Protein AF-U5DE57-F1 (afdb_monomer)

Radius of gyration: 27.68 Å; Cα contacts (8 Å, |Δi|>4): 11; chains: 1; bounding box: 49×67×76 Å

Mean predicted aligned error: 1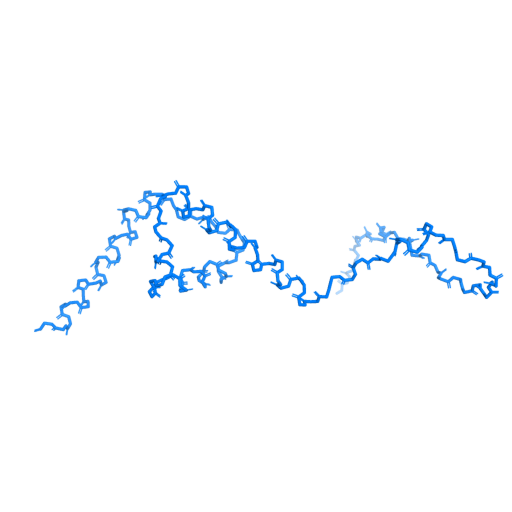6.97 Å

Secondary structure (DSSP, 8-state):
----------S-----------------HHHHT-------HHHHHHHHHHHHHHHHHHHHHHHT--GGGGGSTTHHHHHHHHHHH-TTPPPPPHHHHHTHHHHHHHHHHHHHHHHT-

Solvent-accessible surface area (backbone atoms only — not comparable to full-atom values): 7727 Å² total; per-residue (Å²): 134,86,86,88,86,80,91,75,92,75,80,75,98,72,77,82,79,85,76,87,74,95,67,96,68,84,83,54,72,74,66,64,69,66,59,72,79,76,75,46,72,70,53,50,55,53,52,53,56,50,51,58,52,49,55,55,51,49,51,32,62,76,68,69,50,63,76,69,61,64,73,40,88,60,42,62,56,52,56,50,50,57,63,70,69,46,89,85,68,78,76,83,48,72,64,48,55,71,38,65,54,41,53,50,54,52,51,52,53,49,50,59,50,60,78,74,106

Sequence (117 aa):
MYQGESDVEEIVSGLPRSVSIAGHGRKDPFLSKLKSQQMTLKGMVKGTRNMLGRYVGKWFYNKGIPFYAANSPYFSPMVSAIQRVGLGVKPPTAYELSGPILDEEVEEVTKWIEEYK

Foldseek 3Di:
DDDDDDDPPDDDPPDDDDDDDPDPDDDDPVVVVPPPPPCPPVNVVVVVVVVVCVVVVVVCVVVVNPPCCCVDPVNVVVVVVVVVVDPDDDDDDPCCVVPPVVVVVVVVVVVVVVVVD

Organism: Amborella trichopoda (NCBI:txid13333)

pLDDT: mean 74.36, std 21.6, range [32.88, 96.44]

Structure (mmCIF, N/CA/C/O backbone):
data_AF-U5DE57-F1
#
_entry.id   AF-U5DE57-F1
#
loop_
_atom_site.group_PDB
_atom_site.id
_atom_site.type_symbol
_atom_site.label_atom_id
_atom_site.label_alt_id
_atom_site.label_comp_id
_atom_site.label_asym_id
_atom_site.label_entity_id
_atom_site.label_seq_id
_atom_site.pdbx_PDB_ins_code
_atom_site.Cartn_x
_atom_site.Cartn_y
_atom_site.Cartn_z
_atom_site.occupancy
_atom_site.B_iso_or_equiv
_atom_site.auth_seq_id
_atom_site.auth_comp_id
_atom_site.auth_asym_id
_atom_site.auth_atom_id
_atom_site.pdbx_PDB_model_num
ATOM 1 N N . MET A 1 1 ? 14.664 52.130 -5.777 1.00 34.94 1 MET A N 1
ATOM 2 C CA . MET A 1 1 ? 15.869 52.897 -6.149 1.00 34.94 1 MET A CA 1
ATOM 3 C C . MET A 1 1 ? 17.023 51.907 -6.206 1.00 34.94 1 MET A C 1
ATOM 5 O O . MET A 1 1 ? 17.373 51.405 -5.151 1.00 34.94 1 MET A O 1
ATOM 9 N N . TYR A 1 2 ? 17.509 51.644 -7.428 1.00 32.88 2 TYR A N 1
ATOM 10 C CA . TYR A 1 2 ? 18.768 50.975 -7.831 1.00 32.88 2 TYR A CA 1
ATOM 11 C C . TYR A 1 2 ? 18.916 49.478 -7.465 1.00 32.88 2 TYR A C 1
ATOM 13 O O . TYR A 1 2 ? 18.830 49.136 -6.296 1.00 32.88 2 TYR A O 1
ATOM 21 N N . GLN A 1 3 ? 18.947 48.496 -8.381 1.00 33.75 3 GLN A N 1
ATOM 22 C CA . GLN A 1 3 ? 19.632 48.254 -9.677 1.00 33.75 3 GLN A CA 1
ATOM 23 C C . GLN A 1 3 ? 20.993 47.553 -9.518 1.00 33.75 3 GLN A C 1
ATOM 25 O O . GLN A 1 3 ? 21.882 48.094 -8.872 1.00 33.75 3 GLN A O 1
ATOM 30 N N . GLY A 1 4 ? 21.124 46.426 -10.236 1.00 35.12 4 GLY A N 1
ATOM 31 C CA . GLY A 1 4 ? 22.374 45.818 -10.711 1.00 35.12 4 GLY A CA 1
ATOM 32 C C . GLY A 1 4 ? 22.941 44.722 -9.807 1.00 35.12 4 GLY A C 1
ATOM 33 O O . GLY A 1 4 ? 22.903 44.858 -8.595 1.00 35.12 4 GLY A O 1
ATOM 34 N N . GLU A 1 5 ? 23.461 43.591 -10.269 1.00 42.66 5 GLU A N 1
ATOM 35 C CA . GLU A 1 5 ? 23.758 43.018 -11.587 1.00 42.66 5 GLU A CA 1
ATOM 36 C C . GLU A 1 5 ? 23.978 41.514 -11.311 1.00 42.66 5 GLU A C 1
ATOM 38 O O . GLU A 1 5 ? 24.631 41.164 -10.328 1.00 42.66 5 GLU A O 1
ATOM 43 N N . SER A 1 6 ? 23.449 40.606 -12.132 1.00 44.12 6 SER A N 1
ATOM 44 C CA . SER A 1 6 ? 24.068 39.282 -12.265 1.00 44.12 6 SER A CA 1
ATOM 45 C C . SER A 1 6 ? 2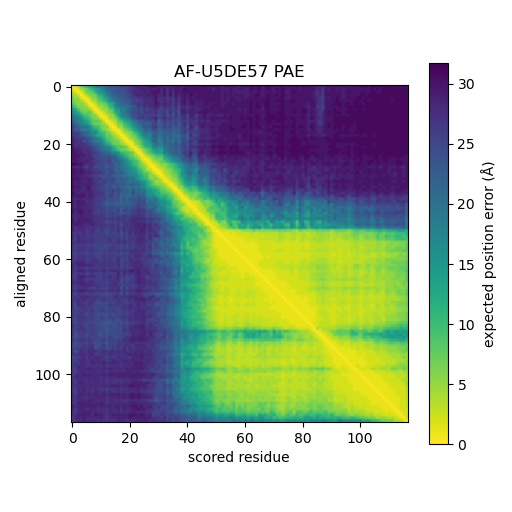3.861 38.783 -13.685 1.00 44.12 6 SER A C 1
ATOM 47 O O . SER A 1 6 ? 22.773 38.333 -14.056 1.00 44.12 6 SER A O 1
ATOM 49 N N . ASP A 1 7 ? 24.926 38.913 -14.464 1.00 49.78 7 ASP A N 1
ATOM 50 C CA . ASP A 1 7 ? 25.117 38.300 -15.763 1.00 49.78 7 ASP A CA 1
ATOM 51 C C . ASP A 1 7 ? 24.822 36.798 -15.719 1.00 49.78 7 ASP A C 1
ATOM 53 O O . ASP A 1 7 ? 25.534 36.015 -15.094 1.00 49.78 7 ASP A O 1
ATOM 57 N N . VAL A 1 8 ? 23.771 36.404 -16.430 1.00 40.81 8 VAL A N 1
ATOM 58 C CA . VAL A 1 8 ? 23.593 35.057 -16.991 1.00 40.81 8 VAL A CA 1
ATOM 59 C C . VAL A 1 8 ? 23.052 35.195 -18.419 1.00 40.81 8 VAL A C 1
ATOM 61 O O . VAL A 1 8 ? 22.148 34.490 -18.855 1.00 40.81 8 VAL A O 1
ATOM 64 N N . GLU A 1 9 ? 23.642 36.130 -19.167 1.00 46.81 9 GLU A N 1
ATOM 65 C CA . GLU A 1 9 ? 23.670 36.146 -20.634 1.00 46.81 9 GLU A CA 1
ATOM 66 C C . GLU A 1 9 ? 24.731 35.138 -21.112 1.00 46.81 9 GLU A C 1
ATOM 68 O O . GLU A 1 9 ? 25.731 35.487 -21.726 1.00 46.81 9 GLU A O 1
ATOM 73 N N . GLU A 1 10 ? 24.547 33.856 -20.796 1.00 48.97 10 GLU A N 1
ATOM 74 C CA . GLU A 1 10 ? 25.322 32.789 -21.435 1.00 48.97 10 GLU A CA 1
ATOM 75 C C . GLU A 1 10 ? 24.523 31.488 -21.450 1.00 48.97 10 GLU A C 1
ATOM 77 O O . GLU A 1 10 ? 24.885 30.481 -20.849 1.00 48.97 10 GLU A O 1
ATOM 82 N N . ILE A 1 11 ? 23.388 31.492 -22.150 1.00 43.41 11 ILE A N 1
ATOM 83 C CA . ILE A 1 11 ? 22.783 30.235 -22.591 1.00 43.41 11 ILE A CA 1
ATOM 84 C C . ILE A 1 11 ? 22.451 30.336 -24.075 1.00 43.41 11 ILE A C 1
ATOM 86 O O . ILE A 1 11 ? 21.310 30.469 -24.501 1.00 43.41 11 ILE A O 1
ATOM 90 N N . VAL A 1 12 ? 23.528 30.234 -24.851 1.00 40.06 12 VAL A N 1
ATOM 91 C CA . VAL A 1 12 ? 23.566 29.463 -26.094 1.00 40.06 12 VAL A CA 1
ATOM 92 C C . VAL A 1 12 ? 22.608 29.964 -27.179 1.00 40.06 12 VAL A C 1
ATOM 94 O O . VAL A 1 12 ? 21.532 29.435 -27.452 1.00 40.06 12 VAL A O 1
ATOM 97 N N . SER A 1 13 ? 23.147 30.957 -27.875 1.00 43.41 13 SER A N 1
ATOM 98 C CA . SER A 1 13 ? 23.131 31.270 -29.312 1.00 43.41 13 SER A CA 1
ATOM 99 C C . SER A 1 13 ? 23.087 30.089 -30.317 1.00 43.41 13 SER A C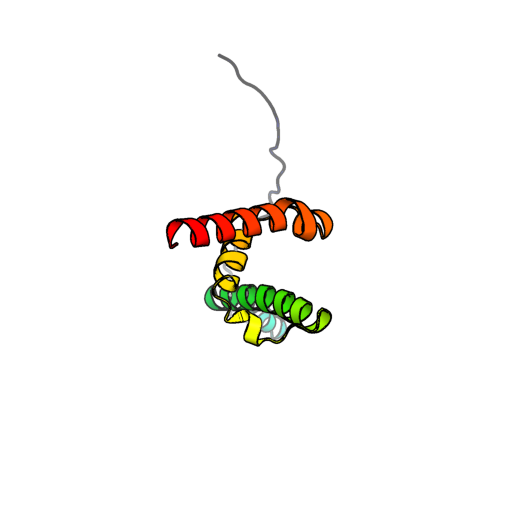 1
ATOM 101 O O . SER A 1 13 ? 23.658 30.167 -31.403 1.00 43.41 13 SER A O 1
ATOM 103 N N . GLY A 1 14 ? 22.390 28.993 -30.021 1.00 48.00 14 GLY A N 1
ATOM 104 C CA . GLY A 1 14 ? 22.466 27.740 -30.775 1.00 48.00 14 GLY A CA 1
ATOM 105 C C . GLY A 1 14 ? 21.237 27.359 -31.601 1.00 48.00 14 GLY A C 1
ATOM 106 O O . GLY A 1 14 ? 21.113 26.184 -31.938 1.00 48.00 14 GLY A O 1
ATOM 107 N N . LEU A 1 15 ? 20.310 28.272 -31.920 1.00 43.50 15 LEU A N 1
ATOM 108 C CA . LEU A 1 15 ? 19.174 27.927 -32.788 1.00 43.50 15 LEU A CA 1
ATOM 109 C C . LEU A 1 15 ? 19.527 28.182 -34.267 1.00 43.50 15 LEU A C 1
ATOM 111 O O . LEU A 1 15 ? 19.666 29.344 -34.663 1.00 43.50 15 LEU A O 1
ATOM 115 N N . PRO A 1 16 ? 19.654 27.151 -35.125 1.00 41.94 16 PRO A N 1
ATOM 116 C CA . PRO A 1 16 ? 19.865 27.383 -36.544 1.00 41.94 16 PRO A CA 1
ATOM 117 C C . PRO A 1 16 ? 18.589 27.962 -37.165 1.00 41.94 16 PRO A C 1
ATOM 119 O O . PRO A 1 16 ? 17.514 27.361 -37.146 1.00 41.94 16 PRO A O 1
ATOM 122 N N . ARG A 1 17 ? 18.736 29.159 -37.735 1.00 47.62 17 ARG A N 1
ATOM 123 C CA . ARG A 1 17 ? 17.744 29.843 -38.567 1.00 47.62 17 ARG A CA 1
ATOM 124 C C . ARG A 1 17 ? 17.424 28.937 -39.764 1.00 47.62 17 ARG A C 1
ATOM 126 O O . ARG A 1 17 ? 18.306 28.646 -40.569 1.00 47.62 17 ARG A O 1
ATOM 133 N N . SER A 1 18 ? 16.187 28.452 -39.866 1.00 47.09 18 SER A N 1
ATOM 134 C CA . SER A 1 18 ? 15.767 27.542 -40.936 1.00 47.09 18 SER A CA 1
ATOM 135 C C . SER A 1 18 ? 15.831 28.243 -42.297 1.00 47.09 18 SER A C 1
ATOM 137 O O . SER A 1 18 ? 14.975 29.067 -42.621 1.00 47.09 18 SER A O 1
ATOM 139 N N . VAL A 1 19 ? 16.842 27.915 -43.100 1.00 41.06 19 VAL A N 1
ATOM 140 C CA . VAL A 1 19 ? 16.923 28.314 -44.508 1.00 41.06 19 VAL A CA 1
ATOM 141 C C . VAL A 1 19 ? 16.035 27.370 -45.316 1.00 41.06 19 VAL A C 1
ATOM 143 O O . VAL A 1 19 ? 16.273 26.165 -45.363 1.00 41.06 19 VAL A O 1
ATOM 146 N N . SER A 1 20 ? 15.001 27.913 -45.958 1.00 54.53 20 SER A N 1
ATOM 147 C CA . SER A 1 20 ? 14.195 27.171 -46.930 1.00 54.53 20 SER A CA 1
ATOM 148 C C . SER A 1 20 ? 14.907 27.191 -48.280 1.00 54.53 20 SER A C 1
ATOM 150 O O . SER A 1 20 ? 14.855 28.194 -48.986 1.00 54.53 20 SER A O 1
ATOM 152 N N . ILE A 1 21 ? 15.579 26.096 -48.645 1.00 43.00 21 ILE A N 1
ATOM 153 C CA . ILE A 1 21 ? 16.062 25.890 -50.016 1.00 43.00 21 ILE A CA 1
ATOM 154 C C . ILE A 1 21 ? 15.051 25.007 -50.743 1.00 43.00 21 ILE A C 1
ATOM 156 O O . ILE A 1 21 ? 14.909 23.820 -50.449 1.00 43.00 21 ILE A O 1
ATOM 160 N N . ALA A 1 22 ? 14.347 25.601 -51.708 1.00 46.28 22 ALA A N 1
ATOM 161 C CA . ALA A 1 22 ? 13.603 24.876 -52.727 1.00 46.28 22 ALA A CA 1
ATOM 162 C C . ALA A 1 22 ? 14.608 24.129 -53.621 1.00 46.28 22 ALA A C 1
ATOM 164 O O . ALA A 1 22 ? 15.105 24.661 -54.608 1.00 46.28 22 ALA A O 1
ATOM 165 N N . GLY A 1 23 ? 14.960 22.907 -53.222 1.00 41.25 23 GLY A N 1
ATOM 166 C CA . GLY A 1 23 ? 15.842 22.010 -53.959 1.00 41.25 23 GLY A CA 1
ATOM 167 C C . GLY A 1 23 ? 15.089 20.750 -54.361 1.00 41.25 23 GLY A C 1
ATOM 168 O O . GLY A 1 23 ? 14.712 19.937 -53.520 1.00 41.25 23 GLY A O 1
ATOM 169 N N . HIS A 1 24 ? 14.857 20.590 -55.659 1.00 54.53 24 HIS A N 1
ATOM 170 C CA . HIS A 1 24 ? 14.359 19.355 -56.252 1.00 54.53 24 HIS A CA 1
ATOM 171 C C . HIS A 1 24 ? 15.496 18.316 -56.206 1.00 54.53 24 HIS A C 1
ATOM 173 O O . HIS A 1 24 ? 16.422 18.366 -57.010 1.00 54.53 24 HIS A O 1
ATOM 179 N N . GLY A 1 25 ? 15.477 17.412 -55.223 1.00 49.53 25 GLY A N 1
ATOM 180 C CA . GLY A 1 25 ? 16.546 16.433 -55.014 1.00 49.53 25 GLY A CA 1
ATOM 181 C C . GLY A 1 25 ? 16.051 15.196 -54.273 1.00 49.53 25 GLY A C 1
ATOM 182 O O . GLY A 1 25 ? 15.268 15.298 -53.331 1.00 49.53 25 GLY A O 1
ATOM 183 N N . ARG A 1 26 ? 16.470 14.017 -54.751 1.00 60.75 26 ARG A N 1
ATOM 184 C CA . ARG A 1 26 ? 16.119 12.681 -54.237 1.00 60.75 26 ARG A CA 1
ATOM 185 C C . ARG A 1 26 ? 16.074 12.640 -52.707 1.00 60.75 26 ARG A C 1
ATOM 187 O O . ARG A 1 26 ? 17.044 12.997 -52.048 1.00 60.75 26 ARG A O 1
ATOM 194 N N . LYS A 1 27 ? 14.970 12.125 -52.156 1.00 55.38 27 LYS A N 1
ATOM 195 C CA . LYS A 1 27 ? 14.867 11.822 -50.724 1.00 55.38 27 LYS A CA 1
ATOM 196 C C . LYS A 1 27 ? 15.895 10.750 -50.375 1.00 55.38 27 LYS A C 1
ATOM 198 O O . LYS A 1 27 ? 15.791 9.618 -50.839 1.00 55.38 27 LYS A O 1
ATOM 203 N N . ASP A 1 28 ? 16.875 11.132 -49.572 1.00 54.41 28 ASP A N 1
ATOM 204 C CA . ASP A 1 28 ? 17.851 10.220 -49.001 1.00 54.41 28 ASP A CA 1
ATOM 205 C C . ASP A 1 28 ? 17.139 9.218 -48.046 1.00 54.41 28 ASP A C 1
ATOM 207 O O . ASP A 1 28 ? 16.367 9.640 -47.172 1.00 54.41 28 ASP A O 1
ATOM 211 N N . PRO A 1 29 ? 17.333 7.891 -48.205 1.00 55.19 29 PRO A N 1
ATOM 212 C CA . PRO A 1 29 ? 16.695 6.879 -47.357 1.00 55.19 29 PRO A CA 1
ATOM 213 C C . PRO A 1 29 ? 17.076 6.980 -45.873 1.00 55.19 29 PRO A C 1
ATOM 215 O O . PRO A 1 29 ? 16.254 6.641 -45.016 1.00 55.19 29 PRO A O 1
ATOM 218 N N . PHE A 1 30 ? 18.274 7.475 -45.550 1.00 49.94 30 PHE A N 1
ATOM 219 C CA . PHE A 1 30 ? 18.732 7.703 -44.179 1.00 49.94 30 PHE A CA 1
ATOM 220 C C . PHE A 1 30 ? 17.974 8.859 -43.511 1.00 49.94 30 PHE A C 1
ATOM 222 O O . PHE A 1 30 ? 17.604 8.741 -42.342 1.00 49.94 30 PHE A O 1
ATOM 229 N N . LEU A 1 31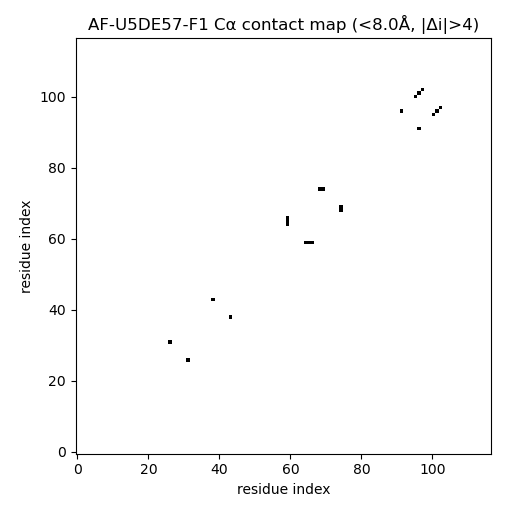 ? 17.621 9.916 -44.253 1.00 49.66 31 LEU A N 1
ATOM 230 C CA . LEU A 1 31 ? 16.799 11.021 -43.728 1.00 49.66 31 LEU A CA 1
ATOM 231 C C . LEU A 1 31 ? 15.330 10.626 -43.488 1.00 49.66 31 LEU A C 1
ATOM 233 O O . LEU A 1 31 ? 14.668 11.187 -42.617 1.00 49.66 31 LEU A O 1
ATOM 237 N N . SER A 1 32 ? 14.813 9.622 -44.203 1.00 53.16 32 SER A N 1
ATOM 238 C CA . SER A 1 32 ? 13.439 9.122 -44.004 1.00 53.16 32 SER A CA 1
ATOM 239 C C . SER A 1 32 ? 13.243 8.351 -42.690 1.00 53.16 32 SER A C 1
ATOM 241 O O . SER A 1 32 ? 12.120 8.244 -42.186 1.00 53.16 32 SER A O 1
ATOM 243 N N . LYS A 1 33 ? 14.342 7.834 -42.124 1.00 52.22 33 LYS A N 1
ATOM 244 C CA . LYS A 1 33 ? 14.355 7.019 -40.901 1.00 52.22 33 LYS A CA 1
ATOM 245 C C . LYS A 1 33 ? 14.422 7.857 -39.625 1.00 52.22 33 LYS A C 1
ATOM 247 O O . LYS A 1 33 ? 14.136 7.343 -38.550 1.00 52.22 33 LYS A O 1
ATOM 252 N N . LEU A 1 34 ? 14.682 9.158 -39.762 1.00 41.84 34 LEU A N 1
ATOM 253 C CA . LEU A 1 34 ? 14.506 10.159 -38.715 1.00 41.84 34 LEU A CA 1
ATOM 254 C C . LEU A 1 34 ? 13.079 10.738 -38.737 1.00 41.84 34 LEU A C 1
ATOM 256 O O . LEU A 1 34 ? 12.861 11.913 -38.456 1.00 41.84 34 LEU A O 1
ATOM 260 N N . LYS A 1 35 ? 12.063 9.923 -39.056 1.00 45.66 35 LYS A N 1
ATOM 261 C CA . LYS A 1 35 ? 10.730 10.203 -38.521 1.00 45.66 35 LYS A CA 1
ATOM 262 C C . LYS A 1 35 ? 10.846 10.000 -37.022 1.00 45.66 35 LYS A C 1
ATOM 264 O O . LYS A 1 35 ? 10.821 8.867 -36.546 1.00 45.66 35 LYS A O 1
ATOM 269 N N . SER A 1 36 ? 11.017 11.101 -36.296 1.00 55.12 36 SER A N 1
ATOM 270 C CA . SER A 1 36 ? 10.775 11.131 -34.865 1.00 55.12 36 SER A CA 1
ATOM 271 C C . SER A 1 36 ? 9.477 10.368 -34.620 1.00 55.12 36 SER A C 1
ATOM 273 O O . SER A 1 36 ? 8.437 10.655 -35.222 1.00 55.12 36 SER A O 1
ATOM 275 N N . GLN A 1 37 ? 9.554 9.311 -33.817 1.00 59.66 37 GLN A N 1
ATOM 276 C CA . GLN A 1 37 ? 8.364 8.638 -33.340 1.00 59.66 37 GLN A CA 1
ATOM 277 C C . GLN A 1 37 ? 7.640 9.681 -32.489 1.00 59.66 37 GLN A C 1
ATOM 279 O O . GLN A 1 37 ? 7.963 9.860 -31.318 1.00 59.66 37 GLN A O 1
ATOM 284 N N . GLN A 1 38 ? 6.733 10.448 -33.098 1.00 57.84 38 GLN A N 1
ATOM 285 C CA . GLN A 1 38 ? 5.872 11.367 -32.373 1.00 57.84 38 GLN A CA 1
ATOM 286 C C . GLN A 1 38 ? 5.049 10.513 -31.411 1.00 57.84 38 GLN A C 1
ATOM 288 O O . GLN A 1 38 ? 4.074 9.861 -31.791 1.00 57.84 38 GLN A O 1
ATOM 293 N N . MET A 1 39 ? 5.495 10.460 -30.158 1.00 55.38 39 MET A N 1
ATOM 294 C CA . MET A 1 39 ? 4.773 9.820 -29.074 1.00 55.38 39 MET A CA 1
ATOM 295 C C . MET A 1 39 ? 3.512 10.650 -28.854 1.00 55.38 39 MET A C 1
ATOM 297 O O . MET A 1 39 ? 3.549 11.745 -28.304 1.00 55.38 39 MET A O 1
ATOM 301 N N . THR A 1 40 ? 2.385 10.157 -29.355 1.00 66.12 40 THR A N 1
ATOM 302 C CA . THR A 1 40 ? 1.085 10.798 -29.154 1.00 66.12 40 THR A CA 1
ATOM 303 C C . THR A 1 40 ? 0.761 10.790 -27.658 1.00 66.12 40 THR A C 1
ATOM 305 O O . THR A 1 40 ? 1.095 9.826 -26.968 1.00 66.12 40 THR A O 1
ATOM 308 N N . LEU A 1 41 ? 0.052 11.802 -27.146 1.00 63.69 41 LEU A N 1
ATOM 309 C CA . LEU A 1 41 ? -0.348 11.878 -25.727 1.00 63.69 41 LEU A CA 1
ATOM 310 C C . LEU A 1 41 ? -1.013 10.578 -25.230 1.00 63.69 41 LEU A C 1
ATOM 312 O O . LEU A 1 41 ? -0.719 10.086 -24.143 1.00 63.69 41 LEU A O 1
ATOM 316 N N . LYS A 1 42 ? -1.824 9.939 -26.084 1.00 61.62 42 LYS A N 1
ATOM 317 C CA . LYS A 1 42 ? -2.422 8.615 -25.837 1.00 61.62 42 LYS A CA 1
ATOM 318 C C . LYS A 1 42 ? -1.374 7.509 -25.618 1.00 61.62 42 LYS A C 1
ATOM 320 O O . LYS A 1 42 ? -1.568 6.633 -24.777 1.00 61.62 42 LYS A O 1
ATOM 325 N N . GLY A 1 43 ? -0.267 7.542 -26.360 1.00 64.81 43 GLY A N 1
ATOM 326 C CA . GLY A 1 43 ? 0.873 6.633 -26.219 1.00 64.81 43 GLY A CA 1
ATOM 327 C C . GLY A 1 43 ? 1.674 6.874 -24.938 1.00 64.81 43 GLY A C 1
ATOM 328 O O . GLY A 1 43 ? 2.044 5.908 -24.274 1.00 64.81 43 GLY A O 1
ATOM 329 N N . MET A 1 44 ? 1.856 8.135 -24.534 1.00 60.00 44 MET A N 1
ATOM 330 C CA . MET A 1 44 ? 2.501 8.490 -23.260 1.00 60.00 44 MET A CA 1
ATOM 331 C C . MET A 1 44 ? 1.670 8.031 -22.054 1.00 60.00 44 MET A C 1
ATOM 333 O O . MET A 1 44 ? 2.192 7.347 -21.178 1.00 60.00 44 MET A O 1
ATOM 337 N N . VAL A 1 45 ? 0.359 8.302 -22.048 1.00 60.38 45 VAL A N 1
ATOM 338 C CA . VAL A 1 45 ? -0.562 7.838 -20.990 1.00 60.38 45 VAL A CA 1
ATOM 339 C C . VAL A 1 45 ? -0.588 6.307 -20.907 1.00 60.38 45 VAL A C 1
ATOM 341 O O . VAL A 1 45 ? -0.583 5.737 -19.812 1.00 60.38 45 VAL A O 1
ATOM 344 N N . LYS A 1 46 ? -0.556 5.618 -22.058 1.00 62.06 46 LYS A N 1
ATOM 345 C CA . LYS A 1 46 ? -0.424 4.154 -22.115 1.00 62.06 46 LYS A CA 1
ATOM 346 C C . LYS A 1 46 ? 0.911 3.684 -21.527 1.00 62.06 46 LYS A C 1
ATOM 348 O O . LYS A 1 46 ? 0.913 2.688 -20.813 1.00 62.06 46 LYS A O 1
ATOM 353 N N . GLY A 1 47 ? 2.011 4.394 -21.786 1.00 61.56 47 GLY A N 1
ATOM 354 C CA . GLY A 1 47 ? 3.342 4.113 -21.237 1.00 61.56 47 GLY A CA 1
ATOM 355 C C . GLY A 1 47 ? 3.413 4.254 -19.713 1.00 61.56 47 GLY A C 1
ATOM 356 O O . GLY A 1 47 ? 3.896 3.342 -19.042 1.00 61.56 47 GLY A O 1
ATOM 357 N N . THR A 1 48 ? 2.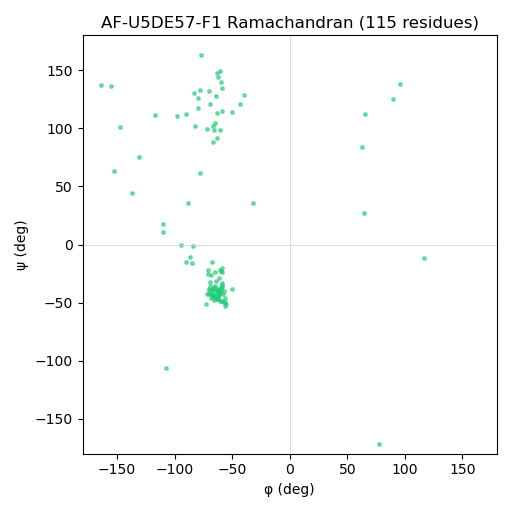850 5.327 -19.154 1.00 59.94 48 THR A N 1
ATOM 358 C CA . THR A 1 48 ? 2.840 5.581 -17.701 1.00 59.94 48 THR A CA 1
ATOM 359 C C . THR A 1 48 ? 1.983 4.570 -16.939 1.00 59.94 48 THR A C 1
ATOM 361 O O . THR A 1 48 ? 2.434 4.010 -15.937 1.00 59.94 48 THR A O 1
ATOM 364 N N . ARG A 1 49 ? 0.784 4.240 -17.446 1.00 61.50 49 ARG A N 1
ATOM 365 C CA . ARG A 1 49 ? -0.048 3.156 -16.882 1.00 61.50 49 ARG A CA 1
ATOM 366 C C . ARG A 1 49 ? 0.673 1.805 -16.902 1.00 61.50 49 ARG A C 1
ATOM 368 O O . ARG A 1 49 ? 0.489 0.999 -15.994 1.00 61.50 49 ARG A O 1
ATOM 375 N N . ASN A 1 50 ? 1.516 1.577 -17.909 1.00 71.12 50 ASN A N 1
ATOM 376 C CA . ASN A 1 50 ? 2.307 0.355 -18.033 1.00 71.12 50 ASN A CA 1
ATOM 377 C C . ASN A 1 50 ? 3.411 0.256 -16.966 1.00 71.12 50 ASN A C 1
ATOM 379 O O . ASN A 1 50 ? 3.742 -0.844 -16.534 1.00 71.12 50 ASN A O 1
ATOM 383 N N . MET A 1 51 ? 3.977 1.383 -16.525 1.00 84.19 51 MET A N 1
ATOM 384 C CA . MET A 1 51 ? 5.038 1.408 -15.511 1.00 84.19 51 MET A CA 1
ATOM 385 C C . MET A 1 51 ? 4.506 1.081 -14.114 1.00 84.19 51 MET A C 1
ATOM 387 O O . MET A 1 51 ? 5.019 0.166 -13.473 1.00 84.19 51 MET A O 1
ATOM 391 N N . LEU A 1 52 ? 3.442 1.759 -13.669 1.00 85.56 52 LEU A N 1
ATOM 392 C CA . LEU A 1 52 ? 2.824 1.494 -12.363 1.00 85.56 52 LEU A CA 1
ATOM 393 C C . LEU A 1 52 ? 2.375 0.031 -12.246 1.00 85.56 52 LEU A C 1
ATOM 395 O O . LEU A 1 52 ? 2.751 -0.658 -11.299 1.00 85.56 52 LEU A O 1
ATOM 399 N N . GLY A 1 53 ? 1.644 -0.465 -13.252 1.00 88.81 53 GLY A N 1
ATOM 400 C 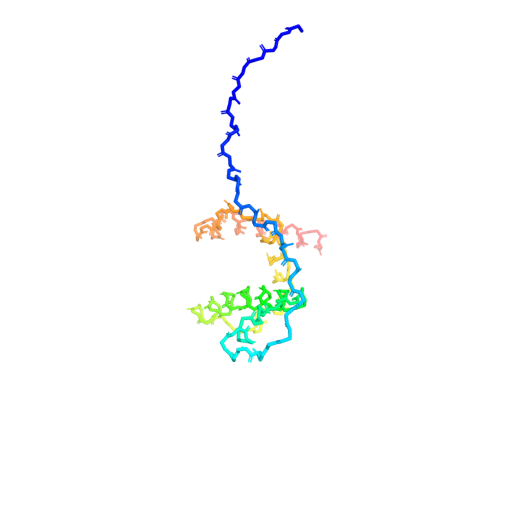CA . GLY A 1 53 ? 1.187 -1.855 -13.284 1.00 88.81 53 GLY A CA 1
ATOM 401 C C . GLY A 1 53 ? 2.337 -2.866 -13.227 1.00 88.81 53 GLY A C 1
ATOM 402 O O . GLY A 1 53 ? 2.222 -3.883 -12.549 1.00 88.81 53 GLY A O 1
ATOM 403 N N . ARG A 1 54 ? 3.482 -2.573 -13.863 1.00 91.81 54 ARG A N 1
ATOM 404 C CA . ARG A 1 54 ? 4.679 -3.428 -13.795 1.00 91.81 54 ARG A CA 1
ATOM 405 C C . ARG A 1 54 ? 5.283 -3.489 -12.395 1.00 91.81 54 ARG A C 1
ATOM 407 O O . ARG A 1 54 ? 5.652 -4.579 -11.966 1.00 91.81 54 ARG A O 1
ATOM 414 N N . TYR A 1 55 ? 5.419 -2.363 -11.695 1.00 91.88 55 TYR A N 1
ATOM 415 C CA . TYR A 1 55 ? 5.997 -2.361 -10.344 1.00 91.88 55 TYR A CA 1
ATOM 416 C C . TYR A 1 55 ? 5.069 -3.015 -9.324 1.00 91.88 55 TYR A C 1
ATOM 418 O O . TYR A 1 55 ? 5.527 -3.848 -8.543 1.00 91.88 55 TYR A O 1
ATOM 426 N N . VAL A 1 56 ? 3.769 -2.720 -9.391 1.00 93.06 56 VAL A N 1
ATOM 427 C CA . VAL A 1 56 ? 2.777 -3.375 -8.531 1.00 93.06 56 VAL A CA 1
ATOM 428 C C . VAL A 1 56 ? 2.743 -4.880 -8.804 1.00 93.06 56 VAL A C 1
ATOM 430 O O . VAL A 1 56 ? 2.857 -5.671 -7.873 1.00 93.06 56 VAL A O 1
ATOM 433 N N . GLY A 1 57 ? 2.697 -5.295 -10.074 1.00 94.19 57 GLY A N 1
ATOM 434 C CA . GLY A 1 57 ? 2.724 -6.711 -10.447 1.00 94.19 57 GLY A CA 1
ATOM 435 C C . GLY A 1 57 ? 3.988 -7.440 -9.975 1.00 94.19 57 GLY A C 1
ATOM 436 O O . GLY A 1 57 ? 3.895 -8.555 -9.465 1.00 94.19 57 GLY A O 1
ATOM 437 N N . LYS A 1 58 ? 5.165 -6.802 -10.071 1.00 95.38 58 LYS A N 1
ATOM 438 C CA . LYS A 1 58 ? 6.424 -7.346 -9.527 1.00 95.38 58 LYS A CA 1
ATOM 439 C C . LYS A 1 58 ? 6.364 -7.533 -8.012 1.00 95.38 58 LYS A C 1
ATOM 441 O O . LYS A 1 58 ? 6.841 -8.551 -7.520 1.00 95.38 58 LYS A O 1
ATOM 446 N N . TRP A 1 59 ? 5.798 -6.572 -7.283 1.00 94.38 59 TRP A N 1
ATOM 447 C CA . TRP A 1 59 ? 5.659 -6.670 -5.831 1.00 94.38 59 TRP A CA 1
ATOM 448 C C . TRP A 1 59 ? 4.712 -7.807 -5.429 1.00 94.38 59 TRP A C 1
ATOM 450 O O . TRP A 1 59 ? 5.094 -8.628 -4.596 1.00 94.38 59 TRP A O 1
ATOM 460 N N . PHE A 1 60 ? 3.553 -7.925 -6.093 1.00 96.06 60 PHE A N 1
ATOM 461 C CA . PHE A 1 60 ? 2.614 -9.040 -5.902 1.00 96.06 60 PHE A CA 1
ATOM 462 C C . PHE A 1 60 ? 3.296 -10.393 -6.118 1.00 96.06 60 PHE A C 1
ATOM 464 O O . PHE A 1 60 ? 3.239 -11.255 -5.245 1.00 96.06 60 PHE A O 1
ATOM 471 N N . TYR A 1 61 ? 3.995 -10.553 -7.246 1.00 95.25 61 TYR A N 1
ATOM 472 C CA . TYR A 1 61 ? 4.705 -11.790 -7.572 1.00 95.25 61 TYR A CA 1
ATOM 473 C C . TYR A 1 61 ? 5.786 -12.125 -6.535 1.00 95.25 61 TYR A C 1
ATOM 475 O O . TYR A 1 61 ? 5.825 -13.237 -6.019 1.00 95.25 61 TYR A O 1
ATOM 483 N N . ASN A 1 62 ? 6.632 -11.154 -6.178 1.00 96.44 62 ASN A N 1
ATOM 484 C CA . ASN A 1 62 ? 7.724 -11.354 -5.223 1.00 96.44 62 ASN A CA 1
ATOM 485 C C . ASN A 1 62 ? 7.234 -11.696 -3.806 1.00 96.44 62 ASN A C 1
ATOM 487 O O . ASN A 1 62 ? 7.928 -12.389 -3.068 1.00 96.44 62 ASN A O 1
ATOM 491 N N . LYS A 1 63 ? 6.065 -11.186 -3.406 1.00 95.75 63 LYS A N 1
ATOM 492 C CA . LYS A 1 63 ? 5.467 -11.446 -2.089 1.00 95.75 63 LYS A 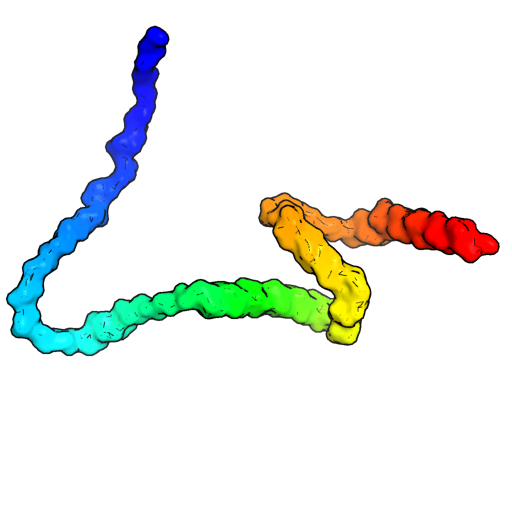CA 1
ATOM 493 C C . LYS A 1 63 ? 4.461 -12.599 -2.085 1.00 95.75 63 LYS A C 1
ATOM 495 O O . LYS A 1 63 ? 3.926 -12.903 -1.0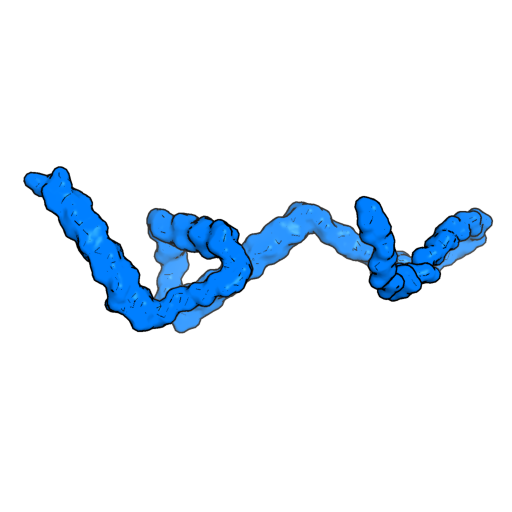27 1.00 95.75 63 LYS A O 1
ATOM 500 N N . GLY A 1 64 ? 4.216 -13.239 -3.231 1.00 95.44 64 GLY A N 1
ATOM 501 C CA . GLY A 1 64 ? 3.239 -14.324 -3.345 1.00 95.44 64 GLY A CA 1
ATOM 502 C C . GLY A 1 64 ? 1.799 -13.878 -3.075 1.00 95.44 64 GLY A C 1
ATOM 503 O O . GLY A 1 64 ? 0.985 -14.679 -2.625 1.00 95.44 64 GLY A O 1
ATOM 504 N N . ILE A 1 65 ? 1.479 -12.604 -3.319 1.00 95.56 65 ILE A N 1
ATOM 505 C CA . ILE A 1 65 ? 0.142 -12.053 -3.075 1.00 95.56 65 ILE A CA 1
ATOM 506 C C . ILE A 1 65 ? -0.775 -12.458 -4.238 1.00 95.56 65 ILE A C 1
ATOM 508 O O . ILE A 1 65 ? -0.449 -12.162 -5.394 1.00 95.56 65 ILE A O 1
ATOM 512 N N . PRO A 1 66 ? -1.937 -13.088 -3.979 1.00 95.31 66 PRO A N 1
ATOM 513 C CA . PRO A 1 66 ? -2.907 -13.386 -5.027 1.00 95.31 66 PRO A CA 1
ATOM 514 C C . PRO A 1 66 ? -3.367 -12.109 -5.740 1.00 95.31 66 PRO A C 1
ATOM 516 O O . PRO A 1 66 ? -3.743 -11.136 -5.091 1.00 95.31 66 PRO A O 1
ATOM 519 N N . PHE A 1 67 ? -3.423 -12.113 -7.077 1.00 91.62 67 PHE A N 1
ATOM 520 C CA . PHE A 1 67 ? -3.852 -10.931 -7.847 1.00 91.62 67 PHE A CA 1
ATOM 521 C C . PHE A 1 67 ? -5.274 -10.465 -7.517 1.00 91.62 67 PHE A C 1
ATOM 523 O O . PHE A 1 67 ? -5.583 -9.287 -7.676 1.00 91.62 67 PHE A O 1
ATOM 530 N N . TYR A 1 68 ? -6.117 -11.359 -6.993 1.00 94.44 68 TYR A N 1
ATOM 531 C CA . TYR A 1 68 ? -7.446 -11.014 -6.493 1.00 94.44 68 TYR A CA 1
ATOM 532 C C . TYR A 1 68 ? -7.413 -9.967 -5.366 1.00 94.44 68 TYR A C 1
ATOM 534 O O . TYR A 1 68 ? -8.373 -9.219 -5.212 1.00 94.44 68 TYR A O 1
ATOM 542 N N . ALA A 1 69 ? -6.301 -9.831 -4.631 1.00 94.75 69 ALA A N 1
ATOM 543 C CA . ALA A 1 69 ? -6.150 -8.795 -3.607 1.00 94.75 69 ALA A CA 1
ATOM 544 C C . ALA A 1 69 ? -6.260 -7.363 -4.175 1.00 94.75 69 ALA A C 1
ATOM 546 O O . ALA A 1 69 ? -6.622 -6.445 -3.442 1.00 94.75 69 ALA A O 1
ATOM 547 N N . ALA A 1 70 ? -6.036 -7.162 -5.481 1.00 93.81 70 ALA A N 1
ATOM 548 C CA . ALA A 1 70 ? -6.275 -5.875 -6.138 1.00 93.81 70 ALA A CA 1
ATOM 549 C C . ALA A 1 70 ? -7.766 -5.479 -6.215 1.00 93.81 70 ALA A C 1
ATOM 551 O O . ALA A 1 70 ? -8.064 -4.312 -6.456 1.00 93.81 70 ALA A O 1
ATOM 552 N N . ASN A 1 71 ? -8.698 -6.413 -5.982 1.00 94.44 71 ASN A N 1
ATOM 553 C CA . ASN A 1 71 ? -10.138 -6.131 -5.911 1.00 94.44 71 ASN A CA 1
ATOM 554 C C . ASN A 1 71 ? -10.585 -5.634 -4.525 1.00 94.44 71 ASN A C 1
ATOM 556 O O . ASN A 1 71 ? -11.765 -5.353 -4.328 1.00 94.44 71 ASN A O 1
ATOM 560 N N . SER A 1 72 ? -9.665 -5.543 -3.560 1.00 95.19 72 SER A N 1
ATOM 561 C CA . SER A 1 72 ? -9.941 -4.977 -2.241 1.00 95.19 72 SER A CA 1
ATOM 562 C C . SER A 1 72 ? -10.399 -3.514 -2.354 1.00 95.19 72 SER A C 1
ATOM 564 O O . SER A 1 72 ? -9.797 -2.755 -3.125 1.00 95.19 72 SER A O 1
ATOM 566 N N . PRO A 1 73 ? -11.391 -3.071 -1.554 1.00 94.69 73 PRO A N 1
ATOM 567 C CA . PRO A 1 73 ? -11.827 -1.673 -1.541 1.00 94.69 73 PRO A CA 1
ATOM 568 C C . PRO A 1 73 ? -10.699 -0.699 -1.170 1.00 94.69 73 PRO A C 1
ATOM 570 O O . PRO A 1 73 ? -10.764 0.468 -1.542 1.00 94.69 73 PRO A O 1
ATOM 573 N N . TYR A 1 74 ? -9.634 -1.176 -0.517 1.00 93.31 74 TYR A N 1
ATOM 574 C CA . TYR A 1 74 ? -8.481 -0.372 -0.102 1.00 93.31 74 TYR A CA 1
ATOM 575 C C . TYR A 1 74 ? -7.410 -0.204 -1.192 1.00 93.31 74 TYR A C 1
ATOM 577 O O . TYR A 1 74 ? -6.581 0.705 -1.111 1.00 93.31 74 TYR A O 1
ATOM 585 N N . PHE A 1 75 ? -7.424 -1.022 -2.252 1.00 93.56 75 PHE A N 1
ATOM 586 C CA . PHE A 1 75 ? -6.365 -0.999 -3.268 1.00 93.56 75 PHE A CA 1
ATOM 587 C C . PHE A 1 75 ? -6.373 0.294 -4.103 1.00 93.56 75 PHE A C 1
ATOM 589 O O . PHE A 1 75 ? -5.333 0.925 -4.298 1.00 93.56 75 PHE A O 1
ATOM 596 N N . SER A 1 76 ? -7.547 0.727 -4.574 1.00 92.44 76 SER A N 1
ATOM 597 C CA . SER A 1 76 ? -7.679 1.970 -5.350 1.00 92.44 76 SER A CA 1
ATOM 598 C C . SER A 1 76 ? -7.386 3.234 -4.516 1.00 92.44 76 SER A C 1
ATOM 600 O O . SER A 1 76 ? -6.650 4.104 -5.002 1.00 92.44 76 SER A O 1
ATOM 602 N N . PRO A 1 77 ? -7.878 3.356 -3.263 1.00 93.94 77 PRO A N 1
ATOM 603 C CA . PRO A 1 77 ? -7.468 4.418 -2.343 1.00 93.94 77 PRO A CA 1
ATOM 604 C C . PRO A 1 77 ? -5.959 4.467 -2.096 1.00 93.94 77 PRO A C 1
ATOM 606 O O . PRO A 1 77 ? -5.372 5.540 -2.230 1.00 93.94 77 PRO A O 1
ATOM 609 N N . MET A 1 78 ? -5.311 3.324 -1.842 1.00 93.06 78 MET A N 1
ATOM 610 C CA . MET A 1 78 ? -3.857 3.251 -1.645 1.00 93.06 78 MET A CA 1
ATOM 611 C C . MET A 1 78 ? -3.094 3.829 -2.848 1.00 93.06 78 MET A C 1
ATOM 613 O O . MET A 1 78 ? -2.225 4.687 -2.688 1.00 93.06 78 MET A O 1
ATOM 617 N N . VAL A 1 79 ? -3.438 3.414 -4.074 1.00 91.44 79 VAL A N 1
ATOM 618 C CA . VAL A 1 79 ? -2.793 3.934 -5.295 1.00 91.44 79 VAL A CA 1
ATOM 619 C C . VAL A 1 79 ? -3.034 5.439 -5.457 1.00 91.44 79 VAL A C 1
ATOM 621 O O . VAL A 1 79 ? -2.121 6.173 -5.841 1.00 91.44 79 VAL A O 1
ATOM 624 N N . SER A 1 80 ? -4.241 5.908 -5.139 1.00 91.44 80 SER A N 1
ATOM 625 C CA . SER A 1 80 ? -4.604 7.328 -5.221 1.00 91.44 80 SER A CA 1
ATOM 626 C C . SER A 1 80 ? -3.832 8.179 -4.208 1.00 91.44 80 SER A C 1
ATOM 628 O O . SER A 1 80 ? -3.383 9.274 -4.547 1.00 91.44 80 SER A O 1
ATOM 630 N N . ALA A 1 81 ? -3.627 7.675 -2.989 1.00 91.38 81 ALA A N 1
ATOM 631 C CA . ALA A 1 81 ? -2.823 8.339 -1.967 1.00 91.38 81 ALA A CA 1
ATOM 632 C C . ALA A 1 81 ? -1.363 8.490 -2.422 1.00 91.38 81 ALA A C 1
ATOM 634 O O . ALA A 1 81 ? -0.828 9.596 -2.395 1.00 91.38 81 ALA A O 1
ATOM 635 N N . ILE A 1 82 ? -0.758 7.424 -2.960 1.00 89.19 82 ILE A N 1
ATOM 636 C CA . ILE A 1 82 ? 0.613 7.461 -3.502 1.00 89.19 82 ILE A CA 1
ATOM 637 C C . ILE A 1 82 ? 0.743 8.516 -4.613 1.00 89.19 82 ILE A C 1
ATOM 639 O O . ILE A 1 82 ? 1.716 9.268 -4.649 1.00 89.19 82 ILE A O 1
ATOM 643 N N . GLN A 1 83 ? -0.242 8.607 -5.512 1.00 87.75 83 GLN A N 1
ATOM 644 C CA . GLN A 1 83 ? -0.237 9.605 -6.587 1.00 87.75 83 GLN A CA 1
ATOM 645 C C . GLN A 1 83 ? -0.358 11.042 -6.069 1.00 87.75 83 GLN A C 1
ATOM 647 O O . GLN A 1 83 ? 0.284 11.936 -6.619 1.00 87.75 83 GLN A O 1
ATOM 652 N N . ARG A 1 84 ? -1.171 11.267 -5.029 1.00 89.19 84 ARG A N 1
ATOM 653 C CA . ARG A 1 84 ? -1.382 12.591 -4.421 1.00 89.19 84 ARG A CA 1
ATOM 654 C C . ARG A 1 84 ? -0.153 13.105 -3.688 1.00 89.19 84 ARG A C 1
ATOM 656 O O . ARG A 1 84 ? 0.154 14.287 -3.781 1.00 89.19 84 ARG A O 1
ATOM 663 N N . VAL A 1 85 ? 0.520 12.222 -2.958 1.00 86.62 85 VAL A N 1
ATOM 664 C CA . VAL A 1 85 ? 1.681 12.567 -2.133 1.00 86.62 85 VAL A CA 1
ATOM 665 C C . VAL A 1 85 ? 2.890 12.973 -2.996 1.00 86.62 85 VAL A C 1
ATOM 667 O O . VAL A 1 85 ? 3.703 13.793 -2.577 1.00 86.62 85 VAL A O 1
ATOM 670 N N . GLY A 1 86 ? 2.966 12.482 -4.237 1.00 79.50 86 GLY A N 1
ATOM 671 C CA . GLY A 1 86 ? 3.965 12.912 -5.214 1.00 79.50 86 GLY A CA 1
ATOM 672 C C . GLY A 1 86 ? 5.359 12.318 -4.982 1.00 79.50 86 GLY A C 1
ATOM 673 O O . GLY A 1 86 ? 5.562 11.394 -4.196 1.00 79.50 86 GLY A O 1
ATOM 674 N N . LEU A 1 87 ? 6.340 12.818 -5.735 1.00 79.56 87 LEU A N 1
ATOM 675 C CA . LEU A 1 87 ? 7.726 12.353 -5.660 1.00 79.56 87 LEU A CA 1
ATOM 676 C C . LEU A 1 87 ? 8.424 12.954 -4.431 1.00 79.56 87 LEU A C 1
ATOM 678 O O . LEU A 1 87 ? 8.364 14.160 -4.222 1.00 79.56 87 LEU A O 1
ATOM 682 N N . GLY A 1 88 ? 9.135 12.125 -3.662 1.00 79.50 88 GLY A N 1
ATOM 683 C CA . GLY A 1 88 ? 9.980 12.570 -2.543 1.00 79.50 88 GLY A CA 1
ATOM 684 C C . GLY A 1 88 ? 9.549 12.068 -1.166 1.00 79.50 88 GLY A C 1
ATOM 685 O O . GLY A 1 88 ? 10.334 12.152 -0.223 1.00 79.50 88 GLY A O 1
ATOM 686 N N . VAL A 1 89 ? 8.355 11.483 -1.045 1.00 83.88 89 VAL A N 1
ATOM 687 C CA . VAL A 1 89 ? 7.935 10.856 0.212 1.00 83.88 89 VAL A CA 1
ATOM 688 C C . VAL A 1 89 ? 8.491 9.447 0.322 1.00 83.88 89 VAL A C 1
ATOM 690 O O . VAL A 1 89 ? 8.417 8.640 -0.608 1.00 83.88 89 VAL A O 1
ATOM 693 N N . LYS A 1 90 ? 9.093 9.173 1.480 1.00 88.50 90 LYS A N 1
ATOM 694 C CA . LYS A 1 90 ? 9.623 7.856 1.804 1.00 88.50 90 LYS A CA 1
ATOM 695 C C . LYS A 1 90 ? 8.447 6.901 2.018 1.00 88.50 90 LYS A C 1
ATOM 697 O O . LYS A 1 90 ? 7.519 7.260 2.739 1.00 88.50 90 LYS A O 1
ATOM 702 N N . PRO A 1 91 ? 8.464 5.707 1.405 1.00 89.00 91 PRO A N 1
ATOM 703 C CA . PRO A 1 91 ? 7.477 4.692 1.734 1.00 89.00 91 PRO A CA 1
ATOM 704 C C . PRO A 1 91 ? 7.602 4.323 3.220 1.00 89.00 91 PRO A C 1
ATOM 706 O O . PRO A 1 91 ? 8.718 4.368 3.752 1.00 89.00 91 PRO A O 1
ATOM 709 N N . PRO A 1 92 ? 6.496 3.937 3.874 1.00 91.44 92 PRO A N 1
ATOM 710 C CA . PRO A 1 92 ? 6.539 3.505 5.261 1.00 91.44 92 PRO A CA 1
ATOM 711 C C . PRO A 1 92 ? 7.414 2.257 5.400 1.00 91.44 92 PRO A C 1
ATOM 713 O O . PRO A 1 92 ? 7.474 1.391 4.517 1.00 91.44 92 PRO A O 1
ATOM 716 N N . THR A 1 93 ? 8.120 2.179 6.518 1.00 94.75 93 THR A N 1
ATOM 717 C CA . THR A 1 93 ? 8.939 1.027 6.883 1.00 94.75 93 THR A CA 1
ATOM 718 C C . THR A 1 93 ? 8.071 -0.115 7.406 1.00 94.75 93 THR A C 1
ATOM 720 O O . THR A 1 93 ? 6.924 0.073 7.803 1.00 94.75 93 THR A O 1
ATOM 723 N N . ALA A 1 94 ? 8.630 -1.328 7.442 1.00 94.38 94 ALA A N 1
ATOM 724 C CA . ALA A 1 94 ? 7.926 -2.479 8.006 1.00 94.38 94 ALA A CA 1
ATOM 725 C C . ALA A 1 94 ? 7.548 -2.265 9.481 1.00 94.38 94 ALA A C 1
ATOM 727 O O . ALA A 1 94 ? 6.470 -2.680 9.879 1.00 94.38 94 ALA A O 1
ATOM 728 N N . TYR A 1 95 ? 8.407 -1.588 10.255 1.00 96.12 95 TYR A N 1
ATOM 729 C CA . TYR A 1 95 ? 8.144 -1.268 11.658 1.00 96.12 95 TYR A CA 1
ATOM 730 C C . TYR A 1 95 ? 6.972 -0.295 11.812 1.00 96.12 95 TYR A C 1
ATOM 732 O O . TYR A 1 95 ? 6.088 -0.532 12.626 1.00 96.12 95 TYR A O 1
ATOM 740 N N . GLU A 1 96 ? 6.934 0.765 11.000 1.00 95.12 96 GLU A N 1
ATOM 741 C CA . GLU A 1 96 ? 5.823 1.724 11.009 1.00 95.12 96 GLU A CA 1
ATOM 742 C C . GLU A 1 96 ? 4.505 1.052 10.608 1.00 95.12 96 GLU A C 1
ATOM 744 O O . GLU A 1 96 ? 3.492 1.273 11.265 1.00 95.12 96 GLU A O 1
ATOM 749 N N . LEU A 1 97 ? 4.532 0.184 9.587 1.00 94.75 97 LEU A N 1
ATOM 750 C CA . LEU A 1 97 ? 3.360 -0.575 9.137 1.00 94.75 97 LEU A CA 1
ATOM 751 C C . LEU A 1 97 ? 2.848 -1.576 10.179 1.00 94.75 97 LEU A C 1
ATOM 753 O O . LEU A 1 97 ? 1.647 -1.801 10.236 1.00 94.75 97 LEU A O 1
ATOM 757 N N . SER A 1 98 ? 3.732 -2.217 10.950 1.00 94.06 98 SER A N 1
ATOM 758 C CA . SER A 1 98 ? 3.341 -3.227 11.945 1.00 94.06 98 SER A CA 1
ATOM 759 C C . SER A 1 98 ? 3.067 -2.665 13.338 1.00 94.06 98 SER A C 1
ATOM 761 O O . SER A 1 98 ? 2.563 -3.400 14.177 1.00 94.06 98 SER A O 1
ATOM 763 N N . GLY A 1 99 ? 3.496 -1.432 13.604 1.00 95.38 99 GLY A N 1
ATOM 764 C CA . GLY A 1 99 ? 3.312 -0.755 14.884 1.00 95.38 99 GLY A CA 1
ATOM 765 C C . GLY A 1 99 ? 2.260 0.340 14.754 1.00 95.38 99 GLY A C 1
ATOM 766 O O . GLY A 1 99 ? 1.089 0.015 14.587 1.00 95.38 99 GLY A O 1
ATOM 767 N N . PRO A 1 100 ? 2.663 1.624 14.748 1.00 94.94 100 PRO A N 1
ATOM 768 C CA . PRO A 1 100 ? 1.734 2.742 14.894 1.00 94.94 100 PRO A CA 1
ATOM 769 C C . PRO A 1 100 ? 0.616 2.760 13.845 1.00 94.94 100 PRO A C 1
ATOM 771 O O . PRO A 1 100 ? -0.528 3.013 14.195 1.00 94.94 100 PRO A O 1
ATOM 774 N N . ILE A 1 101 ? 0.910 2.436 12.579 1.00 94.12 101 ILE A N 1
ATOM 775 C CA . ILE A 1 101 ? -0.115 2.442 11.520 1.00 94.12 101 ILE A CA 1
ATOM 776 C C . ILE A 1 101 ? -1.145 1.328 11.750 1.00 94.12 101 ILE A C 1
ATOM 778 O O . ILE A 1 101 ? -2.332 1.522 11.515 1.00 94.12 101 ILE A O 1
ATOM 782 N N . LEU A 1 102 ? -0.708 0.151 12.206 1.00 94.62 102 LEU A N 1
ATOM 783 C CA . LEU A 1 102 ? -1.625 -0.946 12.505 1.00 94.62 102 LEU A CA 1
ATOM 784 C C . LEU A 1 102 ? -2.468 -0.645 13.745 1.00 94.62 102 LEU A C 1
ATOM 786 O O . LEU A 1 102 ? -3.654 -0.964 13.758 1.00 94.62 102 LEU A O 1
ATOM 790 N N . ASP A 1 103 ? -1.860 -0.034 14.761 1.00 95.44 103 ASP A N 1
ATOM 791 C CA . ASP A 1 103 ? -2.548 0.355 15.990 1.00 95.44 103 ASP A CA 1
ATOM 792 C C . ASP A 1 103 ? -3.672 1.364 15.694 1.00 95.44 103 ASP A C 1
ATOM 794 O O . ASP A 1 103 ? -4.794 1.181 16.169 1.00 95.44 103 ASP A O 1
ATOM 798 N N . GLU A 1 104 ? -3.406 2.362 14.840 1.00 95.31 104 GLU A N 1
ATOM 799 C CA . GLU A 1 104 ? -4.406 3.334 14.369 1.00 95.31 104 GLU A CA 1
ATOM 800 C C . GLU A 1 104 ? -5.579 2.646 13.645 1.00 95.31 104 GLU A C 1
ATOM 802 O O . GLU A 1 104 ? -6.740 2.879 13.980 1.00 95.31 104 GLU A O 1
ATOM 807 N N . GLU A 1 105 ? -5.301 1.737 12.704 1.00 93.44 105 GLU A N 1
ATOM 808 C CA . GLU A 1 105 ? -6.346 0.995 11.978 1.00 93.44 105 GLU A CA 1
ATOM 809 C C . GLU A 1 105 ? -7.197 0.118 12.919 1.00 93.44 105 GLU A C 1
ATOM 811 O O . GLU A 1 105 ? -8.415 0.007 12.753 1.00 93.44 105 GLU A O 1
ATOM 816 N N . VAL A 1 106 ? -6.581 -0.502 13.934 1.00 95.25 106 VAL A N 1
ATOM 817 C CA . VAL A 1 106 ? -7.299 -1.304 14.941 1.00 95.25 106 VAL A CA 1
ATOM 818 C C . VAL A 1 106 ? -8.207 -0.427 15.800 1.00 95.25 106 VAL A C 1
ATOM 820 O O . VAL A 1 106 ? -9.347 -0.821 16.073 1.00 95.25 106 VAL A O 1
ATOM 823 N N . GLU A 1 107 ? -7.734 0.745 16.222 1.00 95.94 107 GLU A N 1
ATOM 824 C CA . GLU A 1 107 ? -8.534 1.699 16.992 1.00 95.94 107 GLU A CA 1
ATOM 825 C C . GLU A 1 107 ? -9.732 2.200 16.178 1.00 95.94 107 GLU A C 1
ATOM 827 O O . GLU A 1 107 ? -10.867 2.152 16.664 1.00 95.94 107 GLU A O 1
ATOM 832 N N . GLU A 1 108 ? -9.508 2.595 14.920 1.00 94.12 108 GLU A N 1
ATOM 833 C CA . GLU A 1 108 ? -10.579 3.018 14.021 1.00 94.12 108 GLU A CA 1
ATOM 834 C C . GLU A 1 108 ? -11.644 1.927 13.889 1.00 94.12 108 GLU A C 1
ATOM 836 O O . GLU A 1 108 ? -12.823 2.179 14.154 1.00 94.12 108 GLU A O 1
ATOM 841 N N . VAL A 1 109 ? -11.250 0.697 13.547 1.00 93.00 109 VAL A N 1
ATOM 842 C CA . VAL A 1 109 ? -12.189 -0.426 13.387 1.00 93.00 109 VAL A CA 1
ATOM 843 C C . VAL A 1 109 ? -12.926 -0.738 14.691 1.00 93.00 109 VAL A C 1
ATOM 845 O O . VAL A 1 109 ? -14.128 -1.005 14.663 1.00 93.00 109 VAL A O 1
ATOM 848 N N . THR A 1 110 ? -12.245 -0.681 15.836 1.00 94.00 110 THR A N 1
ATOM 849 C CA . THR A 1 110 ? -12.872 -0.922 17.145 1.00 94.00 110 THR A CA 1
ATOM 850 C C . THR A 1 110 ? -13.952 0.116 17.430 1.00 94.00 110 THR A C 1
ATOM 852 O O . THR A 1 110 ? -15.067 -0.250 17.803 1.00 94.00 110 THR A O 1
ATOM 855 N N . LYS A 1 111 ? -13.669 1.392 17.160 1.00 94.81 111 LYS A N 1
ATOM 856 C CA . LYS A 1 111 ? -14.644 2.476 17.298 1.00 94.81 111 LYS A CA 1
ATOM 857 C C . LYS A 1 111 ? -15.843 2.289 16.366 1.00 94.81 111 LYS A C 1
ATOM 859 O O . LYS A 1 111 ? -16.980 2.425 16.813 1.00 94.81 111 LYS A O 1
ATOM 864 N N . TRP A 1 112 ? -15.606 1.924 15.103 1.00 93.44 112 TRP A N 1
ATOM 865 C CA . TRP A 1 112 ? -16.680 1.585 14.162 1.00 93.44 112 TRP A CA 1
ATOM 866 C C . TRP A 1 112 ? -17.542 0.420 14.666 1.00 93.44 112 TRP A C 1
ATOM 868 O O . TRP A 1 112 ? -18.740 0.407 14.427 1.00 93.44 112 TRP A O 1
ATOM 878 N N . ILE A 1 113 ? -16.977 -0.564 15.370 1.00 94.00 113 ILE A N 1
ATOM 879 C CA . ILE A 1 113 ? -17.761 -1.664 15.953 1.00 94.00 113 ILE A CA 1
ATOM 880 C C . ILE A 1 113 ? -18.588 -1.183 17.152 1.00 94.00 113 ILE A C 1
ATOM 882 O O . ILE A 1 113 ? -19.741 -1.584 17.293 1.00 94.00 113 ILE A O 1
ATOM 886 N N . GLU A 1 114 ? -18.012 -0.354 18.022 1.00 94.19 114 GLU A N 1
ATOM 887 C CA . GLU A 1 114 ? -18.699 0.177 19.206 1.00 94.19 114 GLU A CA 1
ATOM 888 C C . GLU A 1 114 ? -19.857 1.110 18.855 1.00 94.19 114 GLU A C 1
ATOM 890 O O . GLU A 1 114 ? -20.889 1.062 19.516 1.00 94.19 114 GLU A O 1
ATOM 895 N N . GLU A 1 115 ? -19.726 1.909 17.796 1.00 92.88 115 GLU A N 1
ATOM 896 C CA . GLU A 1 115 ? -20.791 2.800 17.319 1.00 92.88 115 GLU A CA 1
ATOM 897 C C . GLU A 1 115 ? -22.027 2.035 16.805 1.00 92.88 115 GLU A C 1
ATOM 899 O O . GLU A 1 115 ? -23.134 2.570 16.810 1.00 92.88 115 GLU A O 1
ATOM 904 N N . TYR A 1 116 ? -21.852 0.774 16.397 1.00 85.62 116 TYR A N 1
ATOM 905 C CA . TYR A 1 116 ? -22.913 -0.086 15.860 1.00 85.62 116 TYR A CA 1
ATOM 906 C C . TYR A 1 116 ? -23.307 -1.236 16.810 1.00 85.62 116 TYR A C 1
ATOM 908 O O . TYR A 1 116 ? -24.029 -2.148 16.392 1.00 85.62 116 TYR A O 1
ATOM 9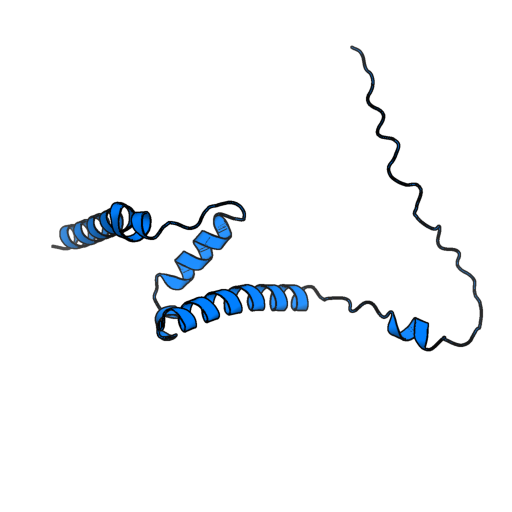16 N N . LYS A 1 117 ? -22.834 -1.217 18.064 1.00 73.31 117 LYS A N 1
ATOM 917 C CA . LYS A 1 117 ? -23.279 -2.117 19.143 1.00 73.31 117 LYS A CA 1
ATOM 918 C C . LYS A 1 117 ? -24.547 -1.604 19.817 1.00 73.31 117 LYS A C 1
ATOM 920 O O . LYS A 1 117 ? -25.382 -2.471 20.161 1.00 73.31 117 LYS A O 1
#